Protein AF-A0A7Y8IXR4-F1 (afdb_monomer_lite)

pLDDT: mean 82.76, std 11.99, range [40.25, 91.88]

Radius of gyration: 13.71 Å; chains: 1; bounding box: 29×26×38 Å

Sequence (79 aa):
MREEDRKVRYLRFLVDFSVLSIQQDDLSLEEALERVEEVKKAVCSLFPGKEEVFELIYRPRFKRVIEERFGSPVEKERA

Structure (mmCIF, N/CA/C/O backbone):
data_AF-A0A7Y8IXR4-F1
#
_entry.id   AF-A0A7Y8IXR4-F1
#
loop_
_atom_site.group_PDB
_atom_site.id
_atom_site.type_symbol
_atom_site.label_atom_id
_atom_site.label_alt_id
_atom_site.label_comp_id
_atom_site.label_asym_id
_atom_site.label_entity_id
_atom_site.label_seq_id
_atom_site.pdbx_PDB_ins_code
_atom_site.Cartn_x
_atom_site.Cartn_y
_atom_site.Cartn_z
_atom_site.occupancy
_atom_site.B_iso_or_equiv
_atom_site.auth_seq_id
_atom_site.auth_comp_id
_atom_site.auth_asym_id
_atom_site.auth_atom_id
_atom_site.pdbx_PDB_model_num
ATOM 1 N N . MET A 1 1 ? 11.778 -5.488 -23.540 1.00 59.97 1 MET A N 1
ATOM 2 C CA . MET A 1 1 ? 10.728 -6.523 -23.438 1.00 59.97 1 MET A CA 1
ATOM 3 C C . MET A 1 1 ? 10.819 -7.318 -22.130 1.00 59.97 1 MET A C 1
ATOM 5 O O . MET A 1 1 ? 10.030 -7.037 -21.248 1.00 59.97 1 MET A O 1
ATOM 9 N N . ARG A 1 2 ? 11.798 -8.216 -21.897 1.00 76.38 2 ARG A N 1
ATOM 10 C CA . ARG A 1 2 ? 11.779 -9.100 -20.696 1.00 76.38 2 ARG A CA 1
ATOM 11 C C . ARG A 1 2 ? 11.836 -8.407 -19.321 1.00 76.38 2 ARG A C 1
ATOM 13 O O . ARG A 1 2 ? 11.292 -8.939 -18.357 1.00 76.38 2 ARG A O 1
ATOM 20 N N . GLU A 1 3 ? 12.527 -7.275 -19.203 1.00 78.50 3 GLU A N 1
ATOM 21 C CA . GLU A 1 3 ? 12.728 -6.616 -17.904 1.00 78.50 3 GLU A CA 1
ATOM 22 C C . GLU A 1 3 ? 11.491 -5.835 -17.442 1.00 78.50 3 GLU A C 1
ATOM 24 O O . GLU A 1 3 ? 11.120 -5.898 -16.273 1.00 78.50 3 GLU A O 1
ATOM 29 N N . GLU A 1 4 ? 10.791 -5.181 -18.368 1.00 77.69 4 GLU A N 1
ATOM 30 C CA . GLU A 1 4 ? 9.537 -4.477 -18.084 1.00 77.69 4 GLU A CA 1
ATOM 31 C C . GLU A 1 4 ? 8.440 -5.455 -17.655 1.00 77.69 4 GLU A C 1
ATOM 33 O O . GLU A 1 4 ? 7.808 -5.250 -16.620 1.00 77.69 4 GLU A O 1
ATOM 38 N N . ASP A 1 5 ? 8.305 -6.592 -18.346 1.00 84.06 5 ASP A N 1
ATOM 39 C CA . ASP A 1 5 ? 7.365 -7.656 -17.966 1.00 84.06 5 ASP A CA 1
ATOM 40 C C . ASP A 1 5 ? 7.665 -8.251 -16.583 1.00 84.06 5 ASP A C 1
ATOM 42 O O . ASP A 1 5 ? 6.769 -8.739 -15.883 1.00 84.06 5 ASP A O 1
ATOM 46 N N . ARG A 1 6 ? 8.942 -8.255 -16.181 1.00 85.56 6 ARG A N 1
ATOM 47 C CA . ARG A 1 6 ? 9.366 -8.710 -14.854 1.00 85.56 6 ARG A CA 1
ATOM 48 C C . ARG A 1 6 ? 8.994 -7.684 -13.788 1.00 85.56 6 ARG A C 1
ATOM 50 O O . ARG A 1 6 ? 8.448 -8.077 -12.760 1.00 85.56 6 ARG A O 1
ATOM 57 N N . LYS A 1 7 ? 9.221 -6.391 -14.045 1.00 84.94 7 LYS A N 1
ATOM 58 C CA . LYS A 1 7 ? 8.823 -5.304 -13.138 1.00 84.94 7 LYS A CA 1
ATOM 59 C C . LYS A 1 7 ? 7.304 -5.250 -12.960 1.00 84.94 7 LYS A C 1
ATOM 61 O O . LYS A 1 7 ? 6.836 -5.091 -11.839 1.00 84.94 7 LYS A O 1
ATOM 66 N N . VAL A 1 8 ? 6.529 -5.457 -14.030 1.00 84.75 8 VAL A N 1
ATOM 67 C CA . VAL A 1 8 ? 5.054 -5.464 -13.965 1.00 84.75 8 VAL A CA 1
ATOM 68 C C . VAL A 1 8 ? 4.542 -6.653 -13.152 1.00 84.75 8 VAL A C 1
ATOM 70 O O . VAL A 1 8 ? 3.660 -6.486 -12.312 1.00 84.75 8 VAL A O 1
ATOM 73 N N . ARG A 1 9 ? 5.106 -7.852 -13.353 1.00 87.94 9 ARG A N 1
ATOM 74 C CA . ARG A 1 9 ? 4.760 -9.024 -12.530 1.00 87.94 9 ARG A CA 1
ATOM 75 C C . ARG A 1 9 ? 5.122 -8.832 -11.065 1.00 87.94 9 ARG A C 1
ATOM 77 O O . ARG A 1 9 ? 4.306 -9.148 -10.208 1.00 87.94 9 ARG A O 1
ATOM 84 N N . TYR A 1 10 ? 6.310 -8.299 -10.792 1.00 87.81 10 TYR A N 1
ATOM 85 C CA . TYR A 1 10 ? 6.738 -7.998 -9.429 1.00 87.81 10 TYR A CA 1
ATOM 86 C C . TYR A 1 10 ? 5.808 -6.983 -8.761 1.00 87.81 10 TYR A C 1
ATOM 88 O O . TYR A 1 10 ? 5.398 -7.189 -7.627 1.00 87.81 10 TYR A O 1
ATOM 96 N N . LEU A 1 11 ? 5.413 -5.931 -9.482 1.00 86.69 11 LEU A N 1
ATOM 97 C CA . LEU A 1 11 ? 4.479 -4.931 -8.981 1.00 86.69 11 LEU A CA 1
ATOM 98 C C . LEU A 1 11 ? 3.115 -5.535 -8.630 1.00 86.69 11 LEU A C 1
ATOM 100 O O . LEU A 1 11 ? 2.597 -5.270 -7.551 1.00 86.69 11 LEU A O 1
ATOM 104 N N . ARG A 1 12 ? 2.546 -6.360 -9.519 1.00 86.94 12 ARG A N 1
ATOM 105 C CA . ARG A 1 12 ? 1.274 -7.050 -9.245 1.00 86.94 12 ARG A CA 1
ATOM 106 C C . ARG A 1 12 ? 1.385 -7.919 -7.997 1.00 86.94 12 ARG A C 1
ATOM 108 O O . ARG A 1 12 ? 0.562 -7.784 -7.106 1.00 86.94 12 ARG A O 1
ATOM 115 N N . PHE A 1 13 ? 2.450 -8.715 -7.901 1.00 90.62 13 PHE A N 1
ATOM 116 C CA . PHE A 1 13 ? 2.717 -9.531 -6.720 1.00 90.62 13 PHE A CA 1
ATOM 117 C C . PHE A 1 13 ? 2.834 -8.690 -5.443 1.00 90.62 13 PHE A C 1
ATOM 119 O O . PHE A 1 13 ? 2.206 -9.024 -4.447 1.00 90.62 13 PHE A O 1
ATOM 126 N N . LEU A 1 14 ? 3.597 -7.593 -5.471 1.00 90.25 14 LEU A N 1
ATOM 127 C CA . LEU A 1 14 ? 3.789 -6.720 -4.313 1.00 90.25 14 LEU A CA 1
ATOM 128 C C . LEU A 1 14 ? 2.462 -6.120 -3.839 1.00 90.25 14 LEU A C 1
ATOM 130 O O . LEU A 1 14 ? 2.195 -6.099 -2.642 1.00 90.25 14 LEU A O 1
ATOM 134 N N . VAL A 1 15 ? 1.627 -5.656 -4.770 1.00 89.19 15 VAL A N 1
ATOM 135 C CA . VAL A 1 15 ? 0.312 -5.105 -4.435 1.00 89.19 15 VAL A CA 1
ATOM 136 C C . VAL A 1 15 ? -0.602 -6.184 -3.868 1.00 89.19 15 VAL A C 1
ATOM 138 O O . VAL A 1 15 ? -1.164 -5.980 -2.796 1.00 89.19 15 VAL A O 1
ATOM 141 N N . ASP A 1 16 ? -0.733 -7.321 -4.552 1.00 90.31 16 ASP A N 1
ATOM 142 C CA . ASP A 1 16 ? -1.608 -8.414 -4.122 1.00 90.31 16 ASP A CA 1
ATOM 143 C C . ASP A 1 16 ? -1.187 -8.935 -2.736 1.00 90.31 16 ASP A C 1
ATOM 145 O O . ASP A 1 16 ? -2.028 -9.149 -1.863 1.00 90.31 16 ASP A O 1
ATOM 149 N N . PHE A 1 17 ? 0.122 -9.049 -2.495 1.00 91.88 17 PHE A N 1
ATOM 150 C CA . PHE A 1 17 ? 0.679 -9.429 -1.199 1.00 91.88 17 PHE A CA 1
ATOM 151 C C . PHE A 1 17 ? 0.376 -8.398 -0.106 1.00 91.88 17 PHE A C 1
ATOM 153 O O . PHE A 1 17 ? -0.063 -8.770 0.979 1.00 91.88 17 PHE A O 1
ATOM 160 N N . SER A 1 18 ? 0.567 -7.103 -0.372 1.00 91.44 18 SER A N 1
ATOM 161 C CA . SER A 1 18 ? 0.264 -6.058 0.612 1.00 91.44 18 SER A CA 1
ATOM 162 C C . SER A 1 18 ? -1.230 -5.952 0.916 1.00 91.44 18 SER A C 1
ATOM 164 O O . SER A 1 18 ? -1.594 -5.709 2.060 1.00 91.44 18 SER A O 1
ATOM 166 N N . VAL A 1 19 ? -2.102 -6.173 -0.072 1.00 90.25 19 VAL A N 1
ATOM 167 C CA . VAL A 1 19 ? -3.557 -6.236 0.140 1.00 90.25 19 VAL A CA 1
ATOM 168 C C . VAL A 1 19 ? -3.917 -7.396 1.071 1.00 90.25 19 VAL A C 1
ATOM 170 O O . VAL A 1 19 ? -4.666 -7.191 2.021 1.00 90.25 19 VAL A O 1
ATOM 173 N N . LEU A 1 20 ? -3.354 -8.586 0.841 1.00 90.94 20 LEU A N 1
ATOM 174 C CA . LEU A 1 20 ? -3.575 -9.750 1.706 1.00 90.94 20 LEU A CA 1
ATOM 175 C C . LEU A 1 20 ? -3.050 -9.521 3.128 1.00 90.94 20 LEU A C 1
ATOM 177 O O . LEU A 1 20 ? -3.751 -9.828 4.086 1.00 90.94 20 LEU A O 1
ATOM 181 N N . SER A 1 21 ? -1.864 -8.928 3.263 1.00 90.25 21 SER A N 1
ATOM 182 C CA . SER A 1 21 ? -1.273 -8.553 4.555 1.00 90.25 21 SER A CA 1
ATOM 183 C C . SER A 1 21 ? -2.189 -7.592 5.327 1.00 90.25 21 SER A C 1
ATOM 185 O O . SER A 1 21 ? -2.541 -7.854 6.475 1.00 90.25 21 SER A O 1
ATOM 187 N N . ILE A 1 22 ? -2.722 -6.560 4.656 1.00 88.75 22 ILE A N 1
ATOM 188 C CA . ILE A 1 22 ? -3.707 -5.630 5.236 1.00 88.75 22 ILE A CA 1
ATOM 189 C C . ILE A 1 22 ? -5.024 -6.320 5.602 1.00 88.75 22 ILE A C 1
ATOM 191 O O . ILE A 1 22 ? -5.746 -5.786 6.433 1.00 88.75 22 ILE A O 1
ATOM 195 N N . GLN A 1 23 ? -5.368 -7.478 5.041 1.00 86.19 23 GLN A N 1
ATOM 196 C CA . GLN A 1 23 ? -6.577 -8.221 5.419 1.00 86.19 23 GLN A CA 1
ATOM 197 C C . GLN A 1 23 ? -6.345 -9.232 6.552 1.00 86.19 23 GLN A C 1
ATOM 199 O O . GLN A 1 23 ? -7.257 -9.455 7.345 1.00 86.19 23 GLN A O 1
ATOM 204 N N . GLN A 1 24 ? -5.168 -9.861 6.613 1.00 85.12 24 GLN A N 1
ATOM 205 C CA . GLN A 1 24 ? -4.910 -11.030 7.463 1.00 85.12 24 GLN A CA 1
ATOM 206 C C . GLN A 1 24 ? -4.084 -10.726 8.719 1.00 85.12 24 GLN A C 1
ATOM 208 O O . GLN A 1 24 ? -4.334 -11.335 9.757 1.00 85.12 24 GLN A O 1
ATOM 213 N N . ASP A 1 25 ? -3.124 -9.803 8.650 1.00 86.00 25 ASP A N 1
ATOM 214 C CA . ASP A 1 25 ? -2.145 -9.585 9.728 1.00 86.00 25 ASP A CA 1
ATOM 215 C C . ASP A 1 25 ? -2.701 -8.660 10.803 1.00 86.00 25 ASP A C 1
ATOM 217 O O . ASP A 1 25 ? -3.411 -7.731 10.458 1.00 86.00 25 ASP A O 1
ATOM 221 N N . ASP A 1 26 ? -2.391 -8.833 12.085 1.00 82.19 26 ASP A N 1
ATOM 222 C CA . ASP A 1 26 ? -2.879 -7.937 13.149 1.00 82.19 26 ASP A CA 1
ATOM 223 C C . ASP A 1 26 ? -2.186 -6.559 13.088 1.00 82.19 26 ASP A C 1
ATOM 225 O O . ASP A 1 26 ? -1.202 -6.303 13.774 1.00 82.19 26 ASP A O 1
ATOM 229 N N . LEU A 1 27 ? -2.657 -5.711 12.172 1.00 86.56 27 LEU A N 1
ATOM 230 C CA . LEU A 1 27 ? -2.132 -4.381 11.877 1.00 86.56 27 LEU A CA 1
ATOM 231 C C . LEU A 1 27 ? -3.096 -3.327 12.408 1.00 86.56 27 LEU A C 1
ATOM 233 O O . LEU A 1 27 ? -4.313 -3.467 12.285 1.00 86.56 27 LEU A O 1
ATOM 237 N N . SER A 1 28 ? -2.554 -2.233 12.925 1.00 89.25 28 SER A N 1
ATOM 238 C CA . SER A 1 28 ? -3.291 -0.997 13.163 1.00 89.25 28 SER A CA 1
ATOM 239 C C . SER A 1 28 ? -3.588 -0.260 11.848 1.00 89.25 28 SER A C 1
ATOM 241 O O . SER A 1 28 ? -2.990 -0.519 10.801 1.00 89.25 28 SER A O 1
ATOM 243 N N . LEU A 1 29 ? -4.516 0.703 11.896 1.00 86.94 29 LEU A N 1
ATOM 244 C CA . LEU A 1 29 ? -4.830 1.549 10.739 1.00 86.94 29 LEU A CA 1
ATOM 245 C C . LEU A 1 29 ? -3.592 2.316 10.243 1.00 86.94 29 LEU A C 1
ATOM 247 O O . LEU A 1 29 ? -3.412 2.469 9.038 1.00 86.94 29 LEU A O 1
ATOM 251 N N . GLU A 1 30 ? -2.749 2.789 11.160 1.00 89.00 30 GLU A N 1
ATOM 252 C CA . GLU A 1 30 ? -1.535 3.536 10.828 1.00 89.00 30 GLU A CA 1
ATOM 253 C C . GLU A 1 30 ? -0.517 2.6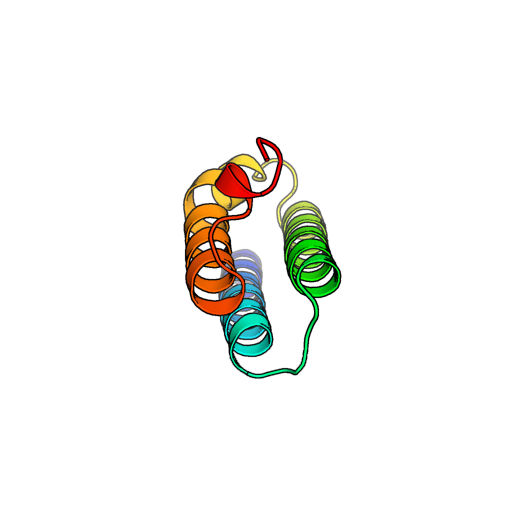47 10.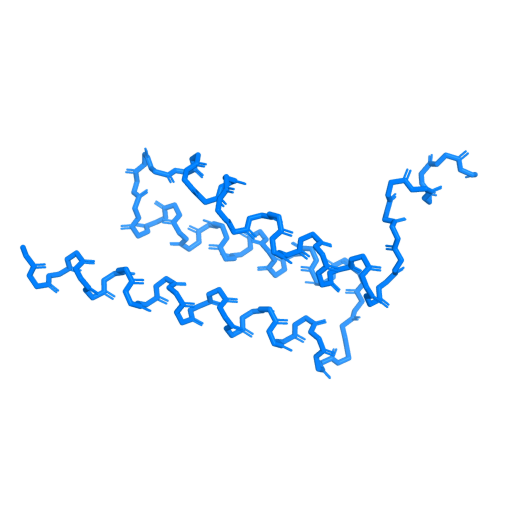106 1.00 89.00 30 GLU A C 1
ATOM 255 O O . GLU A 1 30 ? -0.052 3.015 9.029 1.00 89.00 30 GLU A O 1
ATOM 260 N N . GLU A 1 31 ? -0.279 1.431 10.604 1.00 89.94 31 GLU A N 1
ATOM 261 C CA . GLU A 1 31 ? 0.605 0.456 9.949 1.00 89.94 31 GLU A CA 1
ATOM 262 C C . GLU A 1 31 ? 0.073 0.035 8.572 1.00 89.94 31 GLU A C 1
ATOM 264 O O . GLU A 1 31 ? 0.835 -0.102 7.614 1.00 89.94 31 GLU A O 1
ATOM 269 N N . ALA A 1 32 ? -1.247 -0.123 8.428 1.00 90.25 32 ALA A N 1
ATOM 270 C CA . ALA A 1 32 ? -1.857 -0.416 7.135 1.00 90.25 32 ALA A CA 1
ATOM 271 C C . ALA A 1 32 ? -1.648 0.728 6.127 1.00 90.25 32 ALA A C 1
ATOM 273 O O . ALA A 1 32 ? -1.386 0.469 4.951 1.00 90.25 32 ALA A O 1
ATOM 274 N N . LEU A 1 33 ? -1.738 1.988 6.565 1.00 89.69 33 LEU A N 1
ATOM 275 C CA . LEU A 1 33 ? -1.474 3.157 5.721 1.00 89.69 33 LEU A CA 1
ATOM 276 C C . LEU A 1 33 ? 0.013 3.290 5.375 1.00 89.69 33 LEU A C 1
ATOM 278 O O . LEU A 1 33 ? 0.344 3.548 4.215 1.00 89.69 33 LEU A O 1
ATOM 282 N N . GLU A 1 34 ? 0.902 3.062 6.341 1.00 91.19 34 GLU A N 1
ATOM 283 C CA . GLU A 1 34 ? 2.350 3.046 6.120 1.00 91.19 34 GLU A CA 1
ATOM 284 C C . GLU A 1 34 ? 2.726 1.996 5.070 1.00 91.19 34 GLU A C 1
ATOM 286 O O . GLU A 1 34 ? 3.430 2.302 4.106 1.00 91.19 34 GLU A O 1
ATOM 291 N N . ARG A 1 35 ? 2.147 0.795 5.162 1.00 90.50 35 ARG A N 1
ATOM 292 C CA . ARG A 1 35 ? 2.334 -0.280 4.181 1.00 90.50 35 ARG A CA 1
ATOM 293 C C . ARG A 1 35 ? 1.965 0.144 2.759 1.00 90.50 35 ARG A C 1
ATOM 295 O O . ARG A 1 35 ? 2.653 -0.219 1.803 1.00 90.50 35 ARG A O 1
ATOM 302 N N . VAL A 1 36 ? 0.880 0.904 2.589 1.00 90.44 36 VAL A N 1
ATOM 303 C CA . VAL A 1 36 ? 0.474 1.436 1.274 1.00 90.44 36 VAL A CA 1
ATOM 304 C C . VAL A 1 36 ? 1.517 2.417 0.742 1.00 90.44 36 VAL A C 1
ATOM 306 O O . VAL A 1 36 ? 1.854 2.374 -0.445 1.00 90.44 36 VAL A O 1
ATOM 309 N N . GLU A 1 37 ? 2.055 3.270 1.610 1.00 90.56 37 GLU A N 1
ATOM 310 C CA . GLU A 1 37 ? 3.079 4.250 1.250 1.00 90.56 37 GLU A CA 1
ATOM 311 C C . GLU A 1 37 ? 4.419 3.582 0.896 1.00 90.56 37 GLU A C 1
ATOM 313 O O . GLU A 1 37 ? 5.084 3.978 -0.063 1.00 90.56 37 GLU A O 1
ATOM 318 N N . GLU A 1 38 ? 4.801 2.512 1.594 1.00 90.50 38 GLU A N 1
ATOM 319 C CA . GLU A 1 38 ? 5.964 1.692 1.239 1.00 90.50 38 GLU A CA 1
ATOM 320 C C . GLU A 1 38 ? 5.824 1.062 -0.148 1.00 90.50 38 GLU A C 1
ATOM 322 O O . GLU A 1 38 ? 6.750 1.125 -0.965 1.00 90.50 38 GLU A O 1
ATOM 327 N N . VAL A 1 39 ? 4.652 0.485 -0.445 1.00 89.62 39 VAL A N 1
ATOM 328 C CA . VAL A 1 39 ? 4.369 -0.073 -1.772 1.00 89.62 39 VAL A CA 1
ATOM 329 C C . VAL A 1 39 ? 4.500 1.022 -2.818 1.00 89.62 39 VAL A C 1
ATOM 331 O O . VAL A 1 39 ? 5.198 0.815 -3.810 1.00 89.62 39 VAL A O 1
ATOM 334 N N . LYS A 1 40 ? 3.899 2.195 -2.586 1.00 88.12 40 LYS A N 1
ATOM 335 C CA . LYS A 1 40 ? 3.990 3.348 -3.489 1.00 88.12 40 LYS A CA 1
ATOM 336 C C . LYS A 1 40 ? 5.443 3.728 -3.772 1.00 88.12 40 LYS A C 1
ATOM 338 O O . LYS A 1 40 ? 5.829 3.774 -4.938 1.00 88.12 40 LYS A O 1
ATOM 343 N N . LYS A 1 41 ? 6.277 3.900 -2.742 1.00 88.75 41 LYS A N 1
ATOM 344 C CA . LYS A 1 41 ? 7.715 4.200 -2.891 1.00 88.75 41 LYS A CA 1
ATOM 345 C C . LYS A 1 41 ? 8.454 3.137 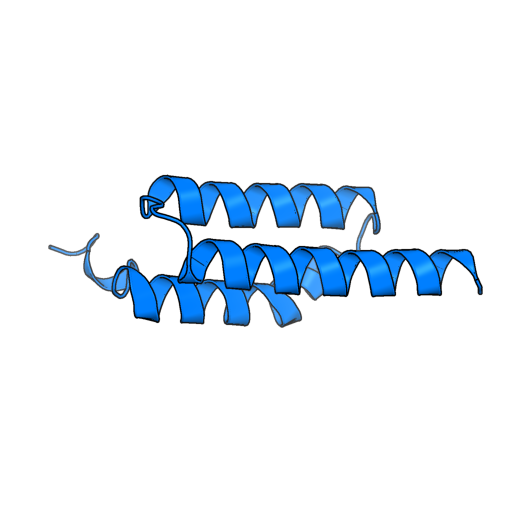-3.710 1.00 88.75 41 LYS A C 1
ATOM 347 O O . LYS A 1 41 ? 9.280 3.473 -4.568 1.00 88.75 41 LYS A O 1
ATOM 352 N N . ALA A 1 42 ? 8.138 1.859 -3.494 1.00 87.69 42 ALA A N 1
ATOM 353 C CA . ALA A 1 42 ? 8.705 0.766 -4.279 1.00 87.69 42 ALA A CA 1
ATOM 354 C C . ALA A 1 42 ? 8.272 0.844 -5.754 1.00 87.69 42 ALA A C 1
ATOM 356 O O . ALA A 1 42 ? 9.095 0.636 -6.648 1.00 87.69 42 ALA A O 1
ATOM 357 N N . VAL A 1 43 ? 7.014 1.206 -6.031 1.00 85.88 43 VAL A N 1
ATOM 358 C CA . VAL A 1 43 ? 6.518 1.412 -7.400 1.00 85.88 43 VAL A CA 1
ATOM 359 C C . VAL A 1 43 ? 7.241 2.567 -8.083 1.00 85.88 43 VAL A C 1
ATOM 361 O O . VAL A 1 43 ? 7.725 2.377 -9.199 1.00 85.88 43 VAL A O 1
ATOM 364 N N . CYS A 1 44 ? 7.364 3.723 -7.422 1.00 85.88 44 CYS A N 1
ATOM 365 C CA . CYS A 1 44 ? 8.067 4.891 -7.964 1.00 85.88 44 CYS A C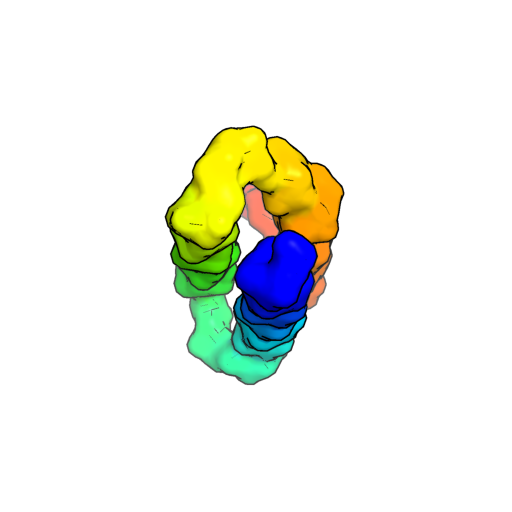A 1
ATOM 366 C C . CYS A 1 44 ? 9.516 4.552 -8.333 1.00 85.88 44 CYS A C 1
ATOM 368 O O . CYS A 1 44 ? 10.007 4.955 -9.384 1.00 85.88 44 CYS A O 1
ATOM 370 N N . SER A 1 45 ? 10.179 3.745 -7.499 1.00 86.88 45 SER A N 1
ATOM 371 C CA . SER A 1 45 ? 11.557 3.303 -7.740 1.00 86.88 45 SER A CA 1
ATOM 372 C C . SER A 1 45 ? 11.670 2.349 -8.936 1.00 86.88 45 SER A C 1
ATOM 374 O O . SER A 1 45 ? 12.642 2.394 -9.688 1.00 86.88 45 SER A O 1
ATOM 376 N N . LEU A 1 46 ? 10.678 1.476 -9.141 1.00 84.56 46 LEU A N 1
ATOM 377 C CA . LEU A 1 46 ? 10.664 0.518 -10.252 1.00 84.56 46 LEU A CA 1
ATOM 378 C C . LEU A 1 46 ? 10.242 1.153 -11.582 1.00 84.56 46 LEU A C 1
ATOM 380 O O . LEU A 1 46 ? 10.721 0.738 -12.645 1.00 84.56 46 LEU A O 1
ATOM 384 N N . PHE A 1 47 ? 9.349 2.140 -11.516 1.00 83.88 47 PHE A N 1
ATOM 385 C CA . PHE A 1 47 ? 8.730 2.817 -12.649 1.00 83.88 47 PHE A CA 1
ATOM 386 C C . PHE A 1 47 ? 8.747 4.342 -12.454 1.00 83.88 47 PHE A C 1
ATOM 388 O O . PHE A 1 47 ? 7.694 4.942 -12.214 1.00 83.88 47 PHE A O 1
ATOM 395 N N . PRO A 1 48 ? 9.916 4.989 -12.601 1.00 81.75 48 PRO A N 1
ATOM 396 C CA . PRO A 1 48 ? 10.008 6.439 -12.478 1.00 81.75 48 PRO A CA 1
ATOM 397 C C . PRO A 1 48 ? 9.073 7.122 -13.489 1.00 81.75 48 PRO A C 1
ATOM 399 O O . PRO A 1 48 ? 9.035 6.749 -14.667 1.00 81.75 48 PRO A O 1
ATOM 402 N N . GLY A 1 49 ? 8.281 8.088 -13.012 1.00 81.62 49 GLY A N 1
ATOM 403 C CA . GLY A 1 49 ? 7.323 8.845 -13.826 1.00 81.62 49 GLY A CA 1
ATOM 404 C C . GLY A 1 49 ? 6.002 8.129 -14.143 1.00 81.62 49 GLY A C 1
ATOM 405 O O . GLY A 1 49 ? 5.256 8.607 -14.992 1.00 81.62 49 GLY A O 1
ATOM 406 N N . LYS A 1 50 ? 5.695 6.988 -13.504 1.00 79.81 50 LYS A N 1
ATOM 407 C CA . LYS A 1 50 ? 4.395 6.285 -13.645 1.00 79.81 50 LYS A CA 1
ATOM 408 C C . LYS A 1 50 ? 3.587 6.234 -12.344 1.00 79.81 50 LYS A C 1
ATOM 410 O O . LYS A 1 50 ? 2.755 5.350 -12.153 1.00 79.81 50 LYS A O 1
ATOM 415 N N . GLU A 1 51 ? 3.822 7.193 -11.461 1.00 79.75 51 GLU A N 1
ATOM 416 C CA . GLU A 1 51 ? 3.140 7.339 -10.170 1.00 79.75 51 GLU A CA 1
ATOM 417 C C . GLU A 1 51 ? 1.618 7.444 -10.301 1.00 79.75 51 GLU A C 1
ATOM 419 O O . GLU A 1 51 ? 0.887 6.759 -9.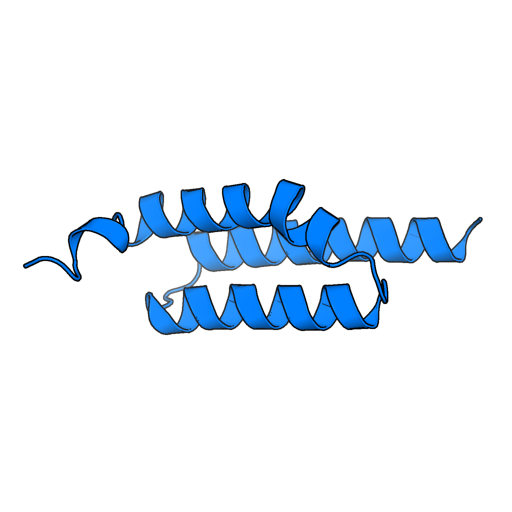590 1.00 79.75 51 GLU A O 1
ATOM 424 N N . GLU A 1 52 ? 1.125 8.220 -11.266 1.00 80.25 52 GLU A N 1
ATOM 425 C CA . GLU A 1 52 ? -0.318 8.376 -11.499 1.00 80.25 52 GLU A CA 1
ATOM 426 C C . GLU A 1 52 ? -1.009 7.053 -11.840 1.00 80.25 52 GLU A C 1
ATOM 428 O O . GLU A 1 52 ? -2.156 6.828 -11.460 1.00 80.25 52 GLU A O 1
ATOM 433 N N . VAL A 1 53 ? -0.308 6.129 -12.503 1.00 79.56 53 VAL A N 1
ATOM 434 C CA . VAL A 1 53 ? -0.854 4.802 -12.816 1.00 79.56 53 VAL A CA 1
ATOM 435 C C . VAL A 1 53 ? -1.091 4.009 -11.531 1.00 79.56 53 VAL A C 1
ATOM 437 O O . VAL A 1 53 ? -2.083 3.285 -11.423 1.00 79.56 53 VAL A O 1
ATOM 440 N N . PHE A 1 54 ? -0.215 4.163 -10.534 1.00 80.25 54 PHE A N 1
ATOM 441 C CA . PHE A 1 54 ? -0.410 3.544 -9.228 1.00 80.25 54 PHE A CA 1
ATOM 442 C C . PHE A 1 54 ? -1.621 4.126 -8.498 1.00 80.25 54 PHE A C 1
ATOM 444 O O . PHE A 1 54 ? -2.471 3.375 -8.009 1.00 80.25 54 PHE A O 1
ATOM 451 N N . GLU A 1 55 ? -1.721 5.453 -8.483 1.00 82.94 55 GLU A N 1
ATOM 452 C CA . GLU A 1 55 ? -2.831 6.184 -7.870 1.00 82.94 55 GLU A CA 1
ATOM 453 C C . GLU A 1 55 ? -4.182 5.803 -8.498 1.00 82.94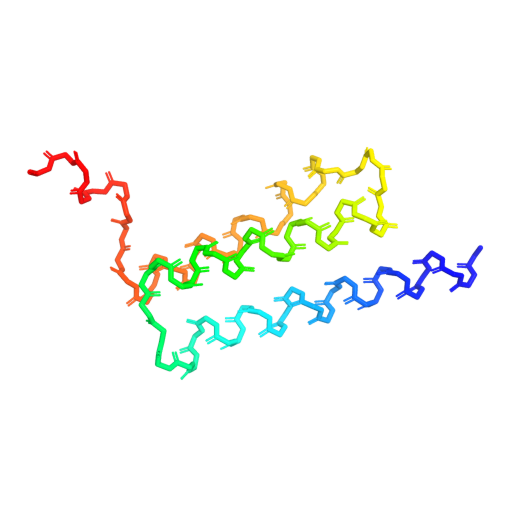 55 GLU A C 1
ATOM 455 O O . GLU A 1 55 ? -5.159 5.594 -7.782 1.00 82.94 55 GLU A O 1
ATOM 460 N N . LEU A 1 56 ? -4.243 5.631 -9.821 1.00 85.00 56 LEU A N 1
ATOM 461 C CA . LEU A 1 56 ? -5.480 5.289 -10.528 1.00 85.00 56 LEU A CA 1
ATOM 462 C C . LEU A 1 56 ? -5.881 3.813 -10.384 1.00 85.00 56 LEU A C 1
ATOM 464 O O . LEU A 1 56 ? -7.070 3.507 -10.299 1.00 85.00 56 LEU A O 1
ATOM 468 N N . ILE A 1 57 ? -4.918 2.885 -10.374 1.00 84.25 57 ILE A N 1
ATOM 469 C CA . ILE A 1 57 ? -5.208 1.442 -10.456 1.00 84.25 57 ILE A CA 1
ATOM 470 C C . ILE A 1 57 ? -5.196 0.759 -9.086 1.00 84.25 57 ILE A C 1
ATOM 472 O O . ILE A 1 57 ? -6.028 -0.114 -8.818 1.00 84.25 57 ILE A O 1
ATOM 476 N N . TYR A 1 58 ? -4.240 1.103 -8.224 1.00 84.38 58 TYR A N 1
ATOM 477 C CA . TYR A 1 58 ? -3.965 0.337 -7.006 1.00 84.38 58 TYR A CA 1
ATOM 478 C C . TYR A 1 58 ? -4.463 1.028 -5.744 1.00 84.38 58 TYR A C 1
ATOM 480 O O . TYR A 1 58 ? -4.980 0.349 -4.856 1.00 84.38 58 TYR A O 1
ATOM 488 N N . ARG A 1 59 ? -4.422 2.362 -5.677 1.00 86.38 59 ARG A N 1
ATOM 489 C CA . ARG A 1 59 ? -4.951 3.092 -4.516 1.00 86.38 59 ARG A CA 1
ATOM 490 C C . ARG A 1 59 ? -6.424 2.789 -4.206 1.00 86.38 59 ARG A C 1
ATOM 492 O O . ARG A 1 59 ? -6.727 2.594 -3.030 1.00 86.38 59 ARG A O 1
ATOM 499 N N . PRO A 1 60 ? -7.336 2.645 -5.193 1.00 89.25 60 PRO A N 1
ATOM 500 C CA . PRO A 1 60 ? -8.717 2.261 -4.908 1.00 89.25 60 PRO A CA 1
ATOM 501 C C . PRO A 1 60 ? -8.842 0.869 -4.275 1.00 89.25 60 PRO A C 1
ATOM 503 O O . PRO A 1 60 ? -9.766 0.638 -3.501 1.00 89.25 60 PRO A O 1
ATOM 506 N N . ARG A 1 61 ? -7.924 -0.061 -4.581 1.00 88.31 61 ARG A N 1
ATOM 507 C CA . ARG A 1 61 ? -7.916 -1.405 -3.981 1.00 88.31 61 ARG A CA 1
ATOM 508 C C . ARG A 1 61 ? -7.513 -1.350 -2.517 1.00 88.31 61 ARG A C 1
ATOM 510 O O . ARG A 1 61 ? -8.242 -1.877 -1.688 1.00 88.31 61 ARG A O 1
ATOM 517 N N . PHE A 1 62 ? -6.408 -0.669 -2.213 1.00 90.31 62 PHE A N 1
ATOM 518 C CA . PHE A 1 62 ? -5.955 -0.464 -0.837 1.00 90.31 62 PHE A CA 1
ATOM 519 C C . PHE A 1 62 ? -6.997 0.263 0.003 1.00 90.31 62 PHE A C 1
ATOM 521 O O . PHE A 1 62 ? -7.296 -0.164 1.112 1.00 90.31 62 PHE A O 1
ATOM 528 N N . LYS A 1 63 ? -7.611 1.309 -0.560 1.00 89.69 63 LYS A N 1
ATOM 529 C CA . LYS A 1 63 ? -8.695 2.034 0.099 1.00 89.69 63 LYS A CA 1
ATOM 530 C C . LYS A 1 63 ? -9.832 1.093 0.506 1.00 89.69 63 LYS A C 1
ATOM 532 O O . LYS A 1 63 ? -10.214 1.113 1.666 1.00 89.69 63 LYS A O 1
ATOM 537 N N . ARG A 1 64 ? -10.310 0.231 -0.400 1.00 89.88 64 ARG A N 1
ATOM 538 C CA . ARG A 1 64 ? -11.390 -0.723 -0.090 1.00 89.88 64 ARG A CA 1
ATOM 539 C C . ARG A 1 64 ? -11.036 -1.657 1.061 1.00 89.88 64 ARG A C 1
ATOM 541 O O . ARG A 1 64 ? -11.815 -1.747 1.996 1.00 89.88 64 ARG A O 1
ATOM 548 N N . VAL A 1 65 ? -9.868 -2.302 1.036 1.00 90.81 65 VAL A N 1
ATOM 549 C CA . VAL A 1 65 ? -9.504 -3.243 2.114 1.00 90.81 65 VAL A CA 1
ATOM 550 C C . VAL A 1 65 ? -9.255 -2.555 3.453 1.00 90.81 65 VAL A C 1
ATOM 552 O O . VAL A 1 65 ? -9.581 -3.117 4.494 1.00 90.81 65 VAL A O 1
ATOM 555 N N . ILE A 1 66 ? -8.737 -1.325 3.442 1.00 90.50 66 ILE A N 1
ATOM 556 C CA . ILE A 1 66 ? -8.593 -0.523 4.661 1.00 90.50 66 ILE A CA 1
ATOM 557 C C . ILE A 1 66 ? -9.972 -0.132 5.207 1.00 90.50 66 ILE A C 1
ATOM 559 O O . ILE A 1 66 ? -10.216 -0.288 6.399 1.00 90.50 66 ILE A O 1
ATOM 563 N N . GLU A 1 67 ? -10.888 0.329 4.353 1.00 90.38 67 GLU A N 1
ATOM 564 C CA . GLU A 1 67 ? -12.256 0.688 4.750 1.00 90.38 67 GLU A CA 1
ATOM 565 C C . GLU A 1 67 ? -13.042 -0.524 5.268 1.00 90.38 67 GLU A C 1
ATOM 567 O O . GLU A 1 67 ? -13.733 -0.416 6.279 1.00 90.38 67 GLU A O 1
ATOM 572 N N . GLU A 1 68 ? -12.907 -1.681 4.617 1.00 89.12 68 GLU A N 1
ATOM 573 C CA . GLU A 1 68 ? -13.537 -2.942 5.025 1.00 89.12 68 GLU A CA 1
ATOM 574 C C . GLU A 1 68 ? -13.039 -3.418 6.394 1.00 89.12 68 GLU A C 1
ATOM 576 O O . GLU A 1 68 ? -13.825 -3.946 7.180 1.00 89.12 68 GLU A O 1
ATOM 581 N N . ARG A 1 69 ? -11.749 -3.227 6.696 1.00 86.19 69 ARG A N 1
ATOM 582 C CA . ARG A 1 69 ? -11.141 -3.728 7.933 1.00 86.19 69 ARG A CA 1
ATOM 583 C C . ARG A 1 69 ? -11.212 -2.753 9.108 1.00 86.19 69 ARG A C 1
ATOM 585 O O . ARG A 1 69 ? -11.465 -3.174 10.233 1.00 86.19 69 ARG A O 1
ATOM 592 N N . PHE A 1 70 ? -10.976 -1.465 8.867 1.00 86.75 70 PHE A N 1
ATOM 593 C CA . PHE A 1 70 ? -10.821 -0.441 9.912 1.00 86.75 70 PHE A CA 1
ATOM 594 C C . PHE A 1 70 ? -11.994 0.553 9.989 1.00 86.75 70 PHE A C 1
ATOM 596 O O . PHE A 1 70 ? -12.050 1.392 10.903 1.00 86.75 70 PHE A O 1
ATOM 603 N N . GLY A 1 71 ? -12.937 0.458 9.047 1.00 81.12 71 GLY A N 1
ATOM 604 C CA . GLY A 1 71 ? -13.971 1.460 8.805 1.00 81.12 71 GLY A CA 1
ATOM 605 C C . GLY A 1 71 ? -13.446 2.637 7.979 1.00 81.12 71 GLY A C 1
ATOM 606 O O . GLY A 1 71 ? -12.239 2.827 7.834 1.00 81.12 71 GLY A O 1
ATOM 607 N N . SER A 1 72 ? -14.354 3.447 7.430 1.00 70.75 72 SER A N 1
ATOM 608 C CA . SER A 1 72 ? -13.984 4.617 6.627 1.00 70.75 72 SER A CA 1
ATOM 609 C C . SER A 1 72 ? -13.188 5.637 7.454 1.00 70.75 72 SER A C 1
ATOM 611 O O . SER A 1 72 ? -13.746 6.226 8.386 1.00 70.75 72 SER A O 1
ATOM 613 N N . PRO A 1 73 ? -11.911 5.919 7.125 1.00 60.34 73 PRO A N 1
ATOM 614 C CA . PRO A 1 73 ? -11.170 6.987 7.794 1.00 60.34 73 PRO A CA 1
ATOM 615 C C . PRO A 1 73 ? -11.755 8.374 7.476 1.00 60.34 73 PRO A C 1
ATOM 617 O O . PRO A 1 73 ? -11.559 9.308 8.245 1.00 60.34 73 PRO A O 1
ATOM 620 N N . VAL A 1 74 ? -12.537 8.508 6.392 1.00 55.09 74 VAL A N 1
ATOM 621 C CA . VAL A 1 74 ? -13.165 9.776 5.973 1.00 55.09 74 VAL A CA 1
ATOM 622 C C . VAL A 1 74 ? -14.233 10.252 6.971 1.00 55.09 74 VAL A C 1
ATOM 624 O O . VAL A 1 74 ? -14.549 11.440 7.011 1.00 55.09 74 VAL A O 1
ATOM 627 N N . GLU A 1 75 ? -14.771 9.357 7.804 1.00 49.19 75 GLU A N 1
ATOM 628 C CA . GLU A 1 75 ? -15.781 9.705 8.812 1.00 49.19 75 GLU A CA 1
ATOM 629 C C . GLU A 1 75 ? -15.186 9.981 10.201 1.00 49.19 75 GLU A C 1
ATOM 631 O O . GLU A 1 75 ? -15.803 10.692 10.990 1.00 49.19 75 GLU A O 1
ATOM 636 N N . LYS A 1 76 ? -13.975 9.488 10.499 1.00 46.06 76 LYS A N 1
ATOM 637 C CA . LYS A 1 76 ? -13.373 9.605 11.841 1.00 46.06 76 LYS A CA 1
ATOM 638 C C . LYS A 1 76 ? -12.693 10.949 12.124 1.00 46.06 76 LYS A C 1
ATOM 640 O O . LYS A 1 76 ? -12.497 11.272 13.284 1.00 46.06 76 LYS A O 1
ATOM 645 N N . GLU A 1 77 ? -12.385 11.751 11.105 1.00 42.69 77 GLU A N 1
ATOM 646 C CA . GLU A 1 77 ? -11.763 13.082 11.276 1.00 42.69 77 GLU A CA 1
ATOM 647 C C . GLU A 1 77 ? -12.793 14.228 11.398 1.00 42.69 77 GLU A C 1
ATOM 649 O O . GLU A 1 77 ? -12.434 15.387 11.588 1.00 42.69 77 GLU A O 1
ATOM 654 N N . ARG A 1 78 ? -14.096 13.921 11.287 1.00 44.94 78 ARG A N 1
ATOM 655 C CA . ARG A 1 78 ? -15.200 14.894 11.412 1.00 44.94 78 ARG A CA 1
ATOM 656 C C . ARG A 1 78 ? -15.991 14.786 12.723 1.00 44.94 78 ARG A C 1
ATOM 658 O O . ARG A 1 78 ? -16.985 15.500 12.858 1.00 44.94 78 ARG A O 1
ATOM 665 N N . ALA A 1 79 ? -15.586 13.906 13.639 1.00 40.25 79 ALA A N 1
ATOM 666 C CA . ALA A 1 79 ? -16.246 13.671 14.924 1.00 40.25 79 ALA A CA 1
ATOM 667 C C . ALA A 1 79 ? -15.461 14.285 16.088 1.00 40.25 79 ALA A C 1
ATOM 669 O O . ALA A 1 79 ? -14.215 14.185 16.070 1.00 40.25 79 ALA A O 1
#

Secondary structure (DSSP, 8-state):
-HHHHHHHHHHHHHHHHHHHHHHHS---HHHHHHHHHHHHHHHHHHSTT-HHHHHHHTHHHHHHHHHHHH--HHHHT--

Foldseek 3Di:
DVLVVVLVVVLVVLLVVLLVCLQPPPDDLVRLVVSLVVSLVVNCVSDPPCSVVCVVPRVVSSQVSSCVPVNHPVPVVVD